Protein AF-A0A842HKV2-F1 (afdb_monomer)

Structure (mmCIF, N/CA/C/O backbone):
data_AF-A0A842HKV2-F1
#
_entry.id   AF-A0A842HKV2-F1
#
loop_
_atom_site.group_PDB
_atom_site.id
_atom_site.type_symbol
_atom_site.label_atom_id
_atom_site.label_alt_id
_atom_site.label_comp_id
_atom_site.label_asym_id
_atom_site.label_entity_id
_atom_site.label_seq_id
_atom_site.pdbx_PDB_ins_code
_atom_site.Cartn_x
_atom_site.Cartn_y
_atom_site.Cartn_z
_atom_site.occupancy
_atom_site.B_iso_or_equiv
_atom_site.auth_seq_id
_atom_site.auth_comp_id
_atom_site.auth_asym_id
_atom_site.auth_atom_id
_atom_site.pdbx_PDB_model_num
ATOM 1 N N . MET A 1 1 ? 1.470 -7.129 24.358 1.00 62.91 1 MET A N 1
ATOM 2 C CA . MET A 1 1 ? 0.486 -6.085 23.971 1.00 62.91 1 MET A CA 1
ATOM 3 C C . MET A 1 1 ? -0.844 -6.378 24.666 1.00 62.91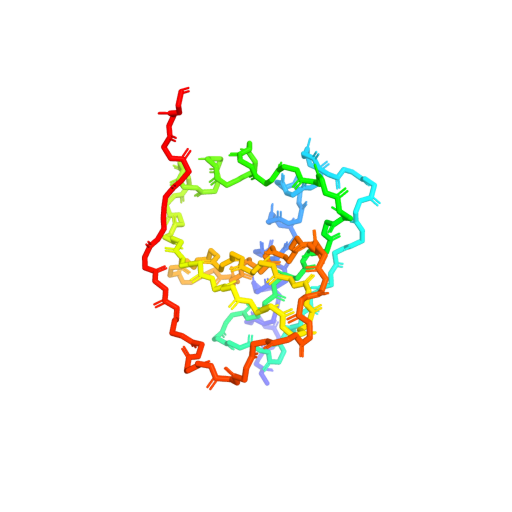 1 MET A C 1
ATOM 5 O O . MET A 1 1 ? -1.151 -7.549 24.840 1.00 62.91 1 MET A O 1
ATOM 9 N N . ARG A 1 2 ? -1.623 -5.375 25.107 1.00 78.94 2 ARG A N 1
ATOM 10 C CA . ARG A 1 2 ? -2.938 -5.643 25.730 1.00 78.94 2 ARG A CA 1
ATOM 11 C C . ARG A 1 2 ? -3.950 -6.103 24.661 1.00 78.94 2 ARG A C 1
ATOM 13 O O . ARG A 1 2 ? -3.976 -5.479 23.598 1.00 78.94 2 ARG A O 1
ATOM 20 N N . PRO A 1 3 ? -4.823 -7.095 24.930 1.00 83.06 3 PRO A N 1
ATOM 21 C CA . PRO A 1 3 ? -5.763 -7.642 23.938 1.00 83.06 3 PRO A CA 1
ATOM 22 C C . PRO A 1 3 ? -6.645 -6.597 23.236 1.00 83.06 3 PRO A C 1
ATOM 24 O O . PRO A 1 3 ? -6.893 -6.683 22.035 1.00 83.06 3 PRO A O 1
ATOM 27 N N . ARG A 1 4 ? -7.071 -5.554 23.961 1.00 84.44 4 ARG A N 1
ATOM 28 C CA . ARG A 1 4 ? -7.876 -4.451 23.409 1.00 84.44 4 ARG A CA 1
ATOM 29 C C . ARG A 1 4 ? -7.150 -3.677 22.302 1.00 84.44 4 ARG A C 1
ATOM 31 O O . ARG A 1 4 ? -7.771 -3.322 21.304 1.00 84.44 4 ARG A O 1
ATOM 38 N N . ASN A 1 5 ? -5.849 -3.444 22.464 1.00 81.12 5 ASN A N 1
ATOM 39 C CA . ASN A 1 5 ? -5.053 -2.697 21.490 1.00 81.12 5 ASN A CA 1
ATOM 40 C C . ASN A 1 5 ? -4.815 -3.533 20.231 1.00 81.12 5 ASN A C 1
ATOM 42 O O . ASN A 1 5 ? -4.901 -3.005 19.127 1.00 81.12 5 ASN A O 1
ATOM 46 N N . LEU A 1 6 ? -4.591 -4.840 20.400 1.00 83.00 6 LEU A N 1
ATOM 47 C CA . LEU A 1 6 ? -4.470 -5.773 19.282 1.00 83.00 6 LEU A CA 1
ATOM 48 C C . LEU A 1 6 ? -5.757 -5.801 18.448 1.00 83.00 6 LEU A C 1
ATOM 50 O O . LEU A 1 6 ? -5.701 -5.612 17.237 1.00 83.00 6 LEU A O 1
ATOM 54 N N . ARG A 1 7 ? -6.924 -5.931 19.097 1.00 87.00 7 ARG A N 1
ATOM 55 C CA . ARG A 1 7 ? -8.229 -5.884 18.415 1.00 87.00 7 ARG A CA 1
ATOM 56 C C . ARG A 1 7 ? -8.388 -4.616 17.576 1.00 87.00 7 ARG A C 1
ATOM 58 O O . ARG A 1 7 ? -8.777 -4.698 16.418 1.00 87.00 7 ARG A O 1
ATOM 65 N N . HIS A 1 8 ? -8.085 -3.455 18.154 1.00 88.00 8 HIS A N 1
ATOM 66 C CA . HIS A 1 8 ? -8.248 -2.182 17.456 1.00 88.00 8 HIS A CA 1
ATOM 67 C C . HIS A 1 8 ? -7.312 -2.053 16.243 1.00 88.00 8 HIS A C 1
ATOM 69 O O . HIS A 1 8 ? -7.719 -1.548 15.198 1.00 88.00 8 HIS A O 1
ATOM 75 N N . ARG A 1 9 ? -6.077 -2.559 16.353 1.00 85.44 9 ARG A N 1
ATOM 76 C CA . ARG A 1 9 ? -5.125 -2.606 15.235 1.00 85.44 9 ARG A CA 1
ATOM 77 C C . ARG A 1 9 ? -5.597 -3.528 14.113 1.00 85.44 9 ARG A C 1
ATOM 79 O O . ARG A 1 9 ? -5.578 -3.120 12.956 1.00 85.44 9 ARG A O 1
ATOM 86 N N . LEU A 1 10 ? -6.070 -4.728 14.450 1.00 88.50 10 LEU A N 1
ATOM 87 C CA . LEU A 1 10 ? -6.604 -5.675 13.467 1.00 88.50 10 LEU A CA 1
ATOM 88 C C . LEU A 1 10 ? -7.846 -5.123 12.756 1.00 88.50 10 LEU A C 1
ATOM 90 O O . LEU A 1 10 ? -7.988 -5.296 11.551 1.00 88.50 10 LEU A O 1
ATOM 94 N N . GLU A 1 11 ? -8.714 -4.398 13.465 1.00 92.31 11 GLU A N 1
ATOM 95 C CA . GLU A 1 11 ? -9.884 -3.753 12.859 1.00 92.31 11 GLU A CA 1
ATOM 96 C C . GLU A 1 11 ? -9.486 -2.696 11.815 1.00 92.31 11 GLU A C 1
ATOM 98 O O . GLU A 1 11 ? -10.083 -2.617 10.741 1.00 92.31 11 GLU A O 1
ATOM 103 N N . LYS A 1 12 ? -8.454 -1.897 12.103 1.00 92.31 12 LYS A N 1
ATOM 104 C CA . LYS A 1 12 ? -7.910 -0.916 11.152 1.00 92.31 12 LYS A CA 1
ATOM 105 C C . LYS A 1 12 ? -7.275 -1.588 9.938 1.00 92.31 12 LYS A C 1
ATOM 107 O O . LYS A 1 12 ? -7.559 -1.189 8.811 1.00 92.31 12 LYS A O 1
ATOM 112 N N . ALA A 1 13 ? -6.485 -2.637 10.163 1.00 90.88 13 ALA A N 1
ATOM 113 C CA . ALA A 1 13 ? -5.888 -3.430 9.093 1.00 90.88 13 ALA A CA 1
ATOM 114 C C . ALA A 1 13 ? -6.957 -4.046 8.176 1.00 90.88 13 ALA A C 1
ATOM 116 O O . ALA A 1 13 ? -6.855 -3.937 6.958 1.00 90.88 13 ALA A O 1
ATOM 117 N N . ALA A 1 14 ? -8.028 -4.602 8.750 1.00 91.88 14 ALA A N 1
ATOM 118 C CA . ALA A 1 14 ? -9.142 -5.161 7.989 1.00 91.88 14 ALA A CA 1
ATOM 119 C C . ALA A 1 14 ? -9.853 -4.101 7.128 1.00 91.88 14 ALA A C 1
ATOM 121 O O . ALA A 1 14 ? -10.141 -4.349 5.960 1.00 91.88 14 ALA A O 1
ATOM 122 N N . LYS A 1 15 ? -10.090 -2.894 7.662 1.00 93.50 15 LYS A N 1
ATOM 123 C CA . LYS A 1 15 ? -10.678 -1.785 6.885 1.00 93.50 15 LYS A CA 1
ATOM 124 C C . LYS A 1 15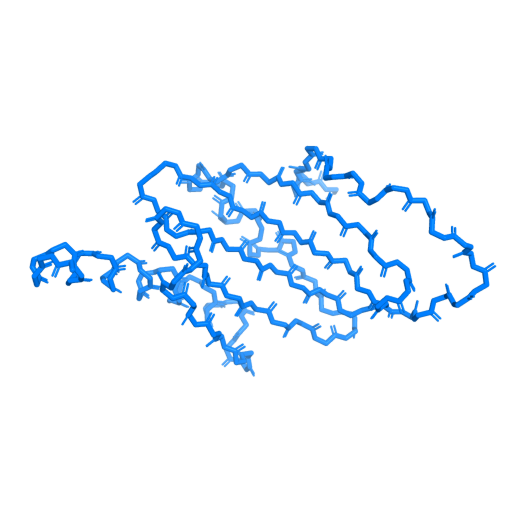 ? -9.788 -1.364 5.714 1.00 93.50 15 LYS A C 1
ATOM 126 O O . LYS A 1 15 ? -10.304 -1.098 4.631 1.00 93.50 15 LYS A O 1
ATOM 131 N N . LEU A 1 16 ? -8.469 -1.322 5.914 1.00 93.25 16 LEU A N 1
ATOM 132 C CA . LEU A 1 16 ? -7.521 -1.040 4.833 1.00 93.25 16 LEU A CA 1
ATOM 133 C C . LEU A 1 16 ? -7.504 -2.147 3.783 1.00 93.25 16 LEU A C 1
ATOM 135 O O . LEU A 1 16 ? -7.522 -1.844 2.594 1.00 93.25 16 LEU A O 1
ATOM 139 N N . LEU A 1 17 ? -7.553 -3.409 4.208 1.00 92.19 17 LEU A N 1
ATOM 140 C CA . LEU A 1 17 ? -7.613 -4.546 3.297 1.00 92.19 17 LEU A CA 1
ATOM 141 C C . LEU A 1 17 ? -8.831 -4.463 2.366 1.00 92.19 17 LEU A C 1
ATOM 143 O O . LEU A 1 17 ? -8.692 -4.691 1.172 1.00 92.19 17 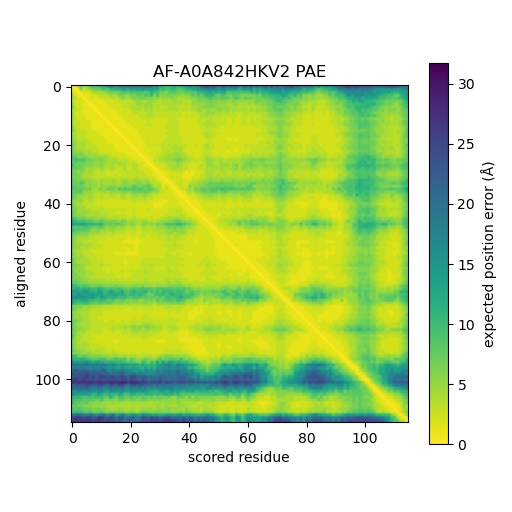LEU A O 1
ATOM 147 N N . VAL A 1 18 ? -9.999 -4.052 2.872 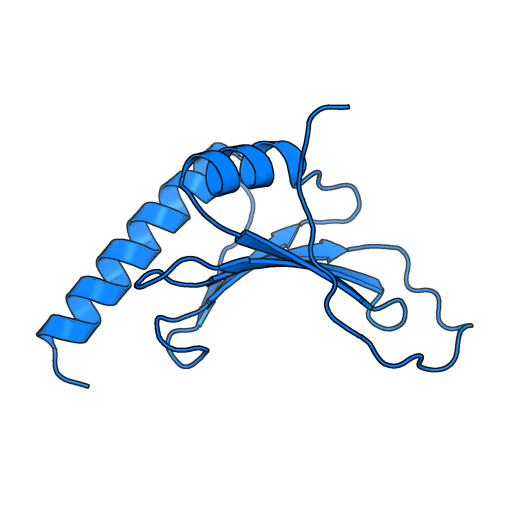1.00 93.44 18 VAL A N 1
ATOM 148 C CA . VAL A 1 18 ? -11.199 -3.842 2.038 1.00 93.44 18 VAL A CA 1
ATOM 149 C C . VAL A 1 18 ? -10.967 -2.776 0.961 1.00 93.44 18 VAL A C 1
ATOM 151 O O . VAL A 1 18 ? -11.390 -2.950 -0.180 1.00 93.44 18 VAL A O 1
ATOM 154 N N . ILE A 1 19 ? -10.280 -1.679 1.296 1.00 93.75 19 ILE A N 1
ATOM 155 C CA . ILE A 1 19 ? -9.950 -0.626 0.323 1.00 93.75 19 ILE A CA 1
ATOM 156 C C . ILE A 1 19 ? -8.996 -1.167 -0.741 1.00 93.75 19 ILE A C 1
ATOM 158 O O . ILE A 1 19 ? -9.192 -0.901 -1.920 1.00 93.75 19 ILE A O 1
ATOM 162 N N . VAL A 1 20 ? -7.989 -1.942 -0.343 1.00 92.19 20 VAL A N 1
ATOM 163 C CA . VAL A 1 20 ? -7.035 -2.560 -1.270 1.00 92.19 20 VAL A CA 1
ATOM 164 C C . VAL A 1 20 ? -7.734 -3.519 -2.231 1.00 92.19 20 VAL A C 1
ATOM 166 O O . VAL A 1 20 ? -7.597 -3.384 -3.444 1.00 92.19 20 VAL A O 1
ATOM 169 N N . GLN A 1 21 ? -8.535 -4.435 -1.692 1.00 91.44 21 GLN A N 1
ATOM 170 C CA . GLN A 1 21 ? -9.231 -5.482 -2.444 1.00 91.44 21 GLN A CA 1
ATOM 171 C C . GLN A 1 21 ? -10.291 -4.920 -3.405 1.00 91.44 21 GLN A C 1
ATOM 173 O O . GLN A 1 21 ? -10.638 -5.563 -4.388 1.00 91.44 21 GLN A O 1
ATOM 178 N N . LYS A 1 22 ? -10.764 -3.685 -3.184 1.00 94.06 22 LYS A N 1
ATOM 179 C CA . LYS A 1 22 ? -11.584 -2.950 -4.162 1.00 94.06 22 LYS A CA 1
ATOM 180 C C . LYS A 1 22 ? -10.844 -2.711 -5.488 1.00 94.06 22 LYS A C 1
ATOM 182 O O . LYS A 1 22 ? -11.493 -2.662 -6.529 1.00 94.06 22 LYS A O 1
ATOM 187 N N . TYR A 1 23 ? -9.526 -2.504 -5.448 1.00 92.75 23 TYR A N 1
ATOM 188 C CA . TYR A 1 23 ? -8.709 -2.212 -6.634 1.00 92.75 23 TYR A CA 1
ATOM 189 C C . TYR A 1 23 ? -7.911 -3.418 -7.125 1.00 92.75 23 TYR A C 1
ATOM 191 O O . TYR A 1 23 ? -7.690 -3.523 -8.326 1.00 92.75 23 TYR A O 1
ATOM 199 N N . PHE A 1 24 ? -7.502 -4.299 -6.212 1.00 92.12 24 PHE A N 1
ATOM 200 C CA . PHE A 1 24 ? -6.678 -5.471 -6.498 1.00 92.12 24 PHE A CA 1
ATOM 201 C C . PHE A 1 24 ? -7.239 -6.716 -5.791 1.00 92.12 24 PHE A C 1
ATOM 203 O O . PHE A 1 24 ? -6.652 -7.178 -4.808 1.00 92.12 24 PHE A O 1
ATOM 210 N N . PRO A 1 25 ? -8.404 -7.231 -6.224 1.00 89.81 25 PRO A N 1
ATOM 211 C CA . PRO A 1 25 ? -9.037 -8.393 -5.596 1.00 89.81 25 PRO A CA 1
ATOM 212 C C . PRO A 1 25 ? -8.211 -9.684 -5.727 1.00 89.81 25 PRO A C 1
ATOM 214 O O . PRO A 1 25 ? -8.360 -10.612 -4.940 1.00 89.81 25 PRO A O 1
ATOM 217 N N . GLU A 1 26 ? -7.339 -9.755 -6.729 1.00 87.12 26 GLU A N 1
ATOM 218 C CA . GLU A 1 26 ? -6.464 -10.895 -7.008 1.00 87.12 26 GLU A CA 1
ATOM 219 C C . GLU A 1 26 ? -5.111 -10.843 -6.284 1.00 87.12 26 GLU A C 1
ATOM 221 O O . GLU A 1 26 ? -4.335 -11.792 -6.376 1.00 87.12 26 GLU A O 1
ATOM 226 N N . VAL A 1 27 ? -4.800 -9.742 -5.591 1.00 86.44 27 VAL A N 1
ATOM 227 C CA . VAL A 1 27 ? -3.490 -9.549 -4.961 1.00 86.44 27 VAL A CA 1
ATOM 228 C C . VAL A 1 27 ? -3.507 -10.026 -3.516 1.00 86.44 27 VAL A C 1
ATOM 230 O O . VAL A 1 27 ? -4.231 -9.497 -2.665 1.00 86.44 27 VAL A O 1
ATOM 233 N N . ASP A 1 28 ? -2.622 -10.975 -3.224 1.00 86.94 28 ASP A N 1
ATOM 234 C CA . ASP A 1 28 ? -2.347 -11.408 -1.862 1.00 86.94 28 ASP A CA 1
ATOM 235 C C . ASP A 1 28 ? -1.750 -10.260 -1.043 1.00 86.94 28 ASP A C 1
ATOM 237 O O . ASP A 1 28 ? -0.727 -9.659 -1.387 1.00 86.94 28 ASP A O 1
ATOM 241 N N . CYS A 1 29 ? -2.395 -9.971 0.083 1.00 88.81 29 CYS A N 1
ATOM 242 C CA . CYS A 1 29 ? -1.969 -8.937 1.015 1.00 88.81 29 CYS A CA 1
ATOM 243 C C . CYS A 1 29 ? -1.452 -9.584 2.300 1.00 88.81 29 CYS A C 1
ATOM 245 O O . CYS A 1 29 ? -2.122 -10.429 2.893 1.00 88.81 29 CYS A O 1
ATOM 247 N N . GLN A 1 30 ? -0.285 -9.152 2.770 1.00 91.50 30 GLN A N 1
ATOM 248 C CA . GLN A 1 30 ? 0.316 -9.652 4.006 1.00 91.50 30 GLN A CA 1
ATOM 249 C C . GLN A 1 30 ? 0.301 -8.567 5.074 1.00 91.50 30 GLN A C 1
ATOM 251 O O . GLN A 1 30 ? 0.817 -7.472 4.863 1.00 91.50 30 GLN A O 1
ATOM 256 N N . PHE A 1 31 ? -0.272 -8.865 6.238 1.00 90.62 31 PHE A N 1
ATOM 257 C CA . PHE A 1 31 ? -0.218 -7.965 7.384 1.00 90.62 31 PHE A CA 1
ATOM 258 C C . PHE A 1 31 ? 0.915 -8.383 8.324 1.00 90.62 31 PHE A C 1
ATOM 260 O O . PHE A 1 31 ? 0.857 -9.458 8.914 1.00 90.62 31 PHE A O 1
ATOM 267 N N . ALA A 1 32 ? 1.927 -7.527 8.454 1.00 90.00 32 ALA A N 1
ATOM 268 C CA . ALA A 1 32 ? 3.033 -7.684 9.393 1.00 90.00 32 ALA A CA 1
ATOM 269 C C . ALA A 1 32 ? 2.772 -6.802 10.620 1.00 90.00 32 ALA A C 1
ATOM 271 O O . ALA A 1 32 ? 2.963 -5.580 10.583 1.00 90.00 32 ALA A O 1
ATOM 272 N N . ASP A 1 33 ? 2.273 -7.397 11.702 1.00 85.88 33 ASP A N 1
ATOM 273 C CA . ASP A 1 33 ? 1.891 -6.678 12.917 1.00 85.88 33 ASP A CA 1
ATOM 274 C C . ASP A 1 33 ? 3.105 -6.258 13.766 1.00 85.88 33 ASP A C 1
ATOM 276 O O . ASP A 1 33 ? 3.034 -5.317 14.560 1.00 85.88 33 ASP A O 1
ATOM 280 N N . GLU A 1 34 ? 4.248 -6.891 13.560 1.00 86.06 34 GLU A N 1
ATOM 281 C CA . GLU A 1 34 ? 5.506 -6.599 14.231 1.00 86.06 34 GLU A CA 1
ATOM 282 C C . GLU A 1 34 ? 6.269 -5.410 13.620 1.00 86.06 34 GLU A C 1
ATOM 284 O O . GLU A 1 34 ? 7.271 -4.963 14.181 1.00 86.06 34 GLU A O 1
ATOM 289 N N . LYS A 1 35 ? 5.813 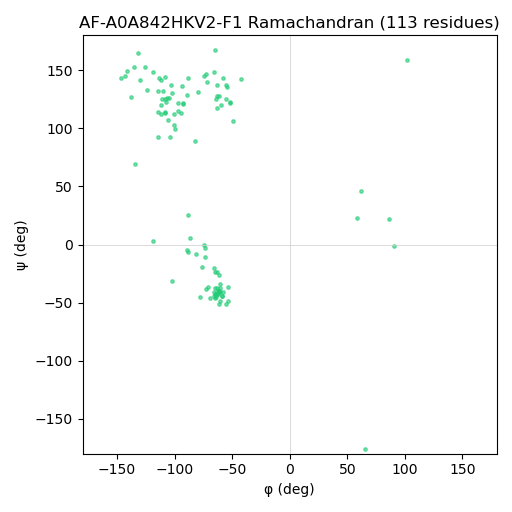-4.881 12.475 1.00 85.31 35 LYS A N 1
ATOM 290 C CA . LYS A 1 35 ? 6.474 -3.789 11.742 1.00 85.31 35 LYS A CA 1
ATOM 291 C C . LYS A 1 35 ? 5.780 -2.442 11.947 1.00 85.31 35 LYS A C 1
ATOM 293 O O . LYS A 1 35 ? 4.560 -2.336 11.879 1.00 85.31 35 LYS A O 1
ATOM 298 N N . GLY A 1 36 ? 6.570 -1.387 12.148 1.00 83.69 36 GLY A N 1
ATOM 299 C CA . GLY A 1 36 ? 6.050 -0.037 12.379 1.00 83.69 36 GLY A CA 1
ATOM 300 C C . GLY A 1 36 ? 5.269 0.095 13.695 1.00 83.69 36 GLY A C 1
ATOM 301 O O . GLY A 1 36 ? 5.186 -0.836 14.494 1.00 83.69 36 GLY A O 1
ATOM 302 N N . ALA A 1 37 ? 4.688 1.270 13.944 1.00 85.62 37 ALA A N 1
ATOM 303 C CA . ALA A 1 37 ? 3.935 1.520 15.180 1.00 85.62 37 ALA A CA 1
ATOM 304 C C . ALA A 1 37 ? 2.593 0.758 15.220 1.00 85.62 37 ALA A C 1
ATOM 306 O O . ALA A 1 37 ? 2.177 0.252 16.268 1.00 85.62 37 ALA A O 1
ATOM 307 N N . HIS A 1 38 ? 1.929 0.642 14.065 1.00 88.31 38 HIS A N 1
ATOM 308 C CA . HIS A 1 38 ? 0.577 0.086 13.945 1.00 88.31 38 HIS A CA 1
ATOM 309 C C . HIS A 1 38 ? 0.489 -1.170 13.063 1.00 88.31 38 HIS A C 1
ATOM 311 O O . HIS A 1 38 ? -0.597 -1.744 12.945 1.00 88.31 38 HIS A O 1
ATOM 317 N N . GLY A 1 39 ? 1.613 -1.667 12.545 1.00 90.56 39 GLY A N 1
ATOM 318 C CA . GLY A 1 39 ? 1.659 -2.750 11.562 1.00 90.56 39 GLY A CA 1
ATOM 319 C C . GLY A 1 39 ? 1.902 -2.209 10.156 1.00 90.56 39 GLY A C 1
ATOM 320 O O . GLY A 1 39 ? 1.620 -1.040 9.881 1.00 90.56 39 GLY A O 1
ATOM 321 N N . HIS A 1 40 ? 2.386 -3.065 9.262 1.00 94.00 40 HIS A N 1
ATOM 322 C CA . HIS A 1 40 ? 2.456 -2.791 7.829 1.00 94.00 40 HIS A CA 1
ATOM 323 C C . HIS A 1 40 ? 1.518 -3.740 7.077 1.00 94.00 40 HIS A C 1
ATOM 325 O O . HIS A 1 40 ? 1.553 -4.952 7.286 1.00 94.00 40 HIS A O 1
ATOM 331 N N . LEU A 1 41 ? 0.707 -3.197 6.176 1.00 94.44 41 LEU A N 1
ATOM 332 C CA . LEU A 1 41 ? -0.017 -3.952 5.164 1.00 94.44 41 LEU A CA 1
ATOM 333 C C . LEU A 1 41 ? 0.815 -3.947 3.881 1.00 94.44 41 LEU A C 1
ATOM 335 O O . LEU A 1 41 ? 1.022 -2.895 3.283 1.00 94.44 41 LEU A O 1
ATOM 339 N N . MET A 1 42 ? 1.315 -5.109 3.481 1.00 93.94 42 MET A N 1
ATOM 340 C CA . MET A 1 42 ? 2.182 -5.287 2.321 1.00 93.94 42 MET A CA 1
ATOM 341 C C . MET A 1 42 ? 1.389 -5.847 1.148 1.00 93.94 42 MET A C 1
ATOM 343 O O . MET A 1 42 ? 0.684 -6.847 1.287 1.00 93.94 42 MET A O 1
ATOM 347 N N . LEU A 1 43 ? 1.537 -5.203 -0.002 1.00 94.06 43 LEU A N 1
ATOM 348 C CA . LEU A 1 43 ? 0.939 -5.570 -1.272 1.00 94.06 43 LEU A CA 1
ATOM 349 C C . LEU A 1 43 ? 2.063 -5.730 -2.286 1.00 94.06 43 LEU A C 1
ATOM 351 O O . LEU A 1 43 ? 2.917 -4.846 -2.396 1.00 94.06 43 LEU A O 1
ATOM 355 N N . ARG A 1 44 ? 2.035 -6.817 -3.053 1.00 92.56 44 ARG A N 1
ATOM 356 C CA . ARG A 1 44 ? 2.946 -7.018 -4.183 1.00 92.56 44 ARG A CA 1
ATOM 357 C C . ARG A 1 44 ? 2.145 -7.028 -5.470 1.00 92.56 44 ARG A C 1
ATOM 359 O O . ARG A 1 44 ? 1.320 -7.910 -5.679 1.00 92.56 44 ARG A O 1
ATOM 366 N N . LEU A 1 45 ? 2.376 -6.026 -6.304 1.00 91.81 45 LEU A N 1
ATOM 367 C CA . LEU A 1 45 ? 1.808 -5.946 -7.635 1.00 91.81 45 LEU A CA 1
ATOM 368 C C . LEU A 1 45 ? 2.798 -6.549 -8.637 1.00 91.81 45 LEU A C 1
ATOM 370 O O . LEU A 1 45 ? 3.994 -6.234 -8.572 1.00 91.81 45 LEU A O 1
ATOM 374 N N . PRO A 1 46 ? 2.314 -7.372 -9.582 1.00 88.25 46 PRO A N 1
ATOM 375 C CA . PRO A 1 46 ? 3.157 -7.890 -10.644 1.00 88.25 46 PRO A CA 1
ATOM 376 C C . PRO A 1 46 ? 3.646 -6.748 -11.536 1.00 88.25 46 PRO A C 1
ATOM 378 O O . PRO A 1 46 ? 3.134 -5.622 -11.507 1.00 88.25 46 PRO A O 1
ATOM 381 N N . MET A 1 47 ? 4.627 -7.053 -12.376 1.00 83.06 47 MET A N 1
ATOM 382 C CA . MET A 1 47 ? 5.171 -6.083 -13.314 1.00 83.06 47 MET A CA 1
ATOM 383 C C . MET A 1 47 ? 4.078 -5.481 -14.212 1.00 83.06 47 MET A C 1
ATOM 385 O O . MET A 1 47 ? 3.352 -6.196 -14.900 1.00 83.06 47 MET A O 1
ATOM 389 N N . GLY A 1 48 ? 3.980 -4.149 -14.217 1.00 79.50 48 GLY A N 1
ATOM 390 C CA . GLY A 1 48 ? 2.933 -3.412 -14.935 1.00 79.50 48 GLY A CA 1
ATOM 391 C C . GLY A 1 48 ? 1.663 -3.142 -14.121 1.00 79.50 48 GLY A C 1
ATOM 392 O O . GLY A 1 48 ? 0.763 -2.474 -14.626 1.00 79.50 48 GLY A O 1
ATOM 393 N N . GLY A 1 49 ? 1.590 -3.602 -12.868 1.00 86.31 49 GLY A N 1
ATOM 394 C CA . GLY A 1 49 ? 0.535 -3.206 -11.941 1.00 86.31 49 GLY A CA 1
ATOM 395 C C . GLY A 1 49 ? 0.569 -1.700 -11.677 1.00 86.31 49 GLY A C 1
ATOM 396 O O . GLY A 1 49 ? 1.611 -1.149 -11.325 1.00 86.31 49 GLY A O 1
ATOM 397 N N . ASP A 1 50 ? -0.573 -1.034 -11.854 1.00 90.38 50 ASP A N 1
ATOM 398 C CA . ASP A 1 50 ? -0.704 0.414 -11.682 1.00 90.38 50 ASP A CA 1
ATOM 399 C C . ASP A 1 50 ? -1.327 0.762 -10.317 1.00 90.38 50 ASP A C 1
ATOM 401 O O . ASP A 1 50 ? -2.550 0.680 -10.157 1.00 90.38 50 ASP A O 1
ATOM 405 N N . PRO A 1 51 ? -0.529 1.199 -9.324 1.00 93.56 51 PRO A N 1
ATOM 406 C CA . PRO A 1 51 ? -1.048 1.576 -8.016 1.00 93.56 51 PRO A CA 1
ATOM 407 C C . PRO A 1 51 ? -1.798 2.914 -8.010 1.00 93.56 51 PRO A C 1
ATOM 409 O O . PRO A 1 51 ? -2.318 3.282 -6.960 1.00 93.56 51 PRO A O 1
ATOM 412 N N . ALA A 1 52 ? -1.891 3.661 -9.119 1.00 93.75 52 ALA A N 1
ATOM 413 C CA . ALA A 1 52 ? -2.379 5.042 -9.102 1.00 93.75 52 ALA A CA 1
ATOM 414 C C . ALA A 1 52 ? -3.813 5.205 -8.587 1.00 93.75 52 ALA A C 1
ATOM 416 O O . ALA A 1 52 ? -4.116 6.175 -7.890 1.00 93.75 52 ALA A O 1
ATOM 417 N N . ARG A 1 53 ? -4.721 4.274 -8.904 1.00 94.19 53 ARG A N 1
ATOM 418 C CA . ARG A 1 53 ? -6.117 4.350 -8.429 1.00 94.19 53 ARG A CA 1
ATOM 419 C C . ARG A 1 53 ? -6.223 4.116 -6.922 1.00 94.19 53 ARG A C 1
ATOM 421 O O . ARG A 1 53 ? -6.879 4.898 -6.237 1.00 94.19 53 ARG A O 1
ATOM 428 N N . LEU A 1 54 ? -5.539 3.092 -6.410 1.00 95.00 54 LEU A N 1
ATOM 429 C CA . LEU A 1 54 ? -5.456 2.827 -4.973 1.00 95.00 54 LEU A CA 1
ATOM 430 C C . LEU A 1 54 ? -4.738 3.971 -4.246 1.00 95.00 54 LEU A C 1
ATOM 432 O O . LEU A 1 54 ? -5.213 4.441 -3.216 1.00 95.00 54 LEU A O 1
ATOM 436 N N . GLY A 1 55 ? -3.620 4.436 -4.804 1.00 95.31 55 GLY A N 1
ATOM 437 C CA . GLY A 1 55 ? -2.816 5.532 -4.281 1.00 95.31 55 GLY A CA 1
ATOM 438 C C . GLY A 1 55 ? -3.640 6.798 -4.080 1.00 95.31 55 GLY A C 1
ATOM 439 O O . GLY A 1 55 ? -3.693 7.307 -2.965 1.00 95.31 55 GLY A O 1
ATOM 440 N N . ARG A 1 56 ? -4.379 7.236 -5.108 1.00 95.19 56 ARG A N 1
ATOM 441 C CA . ARG A 1 56 ? -5.278 8.400 -5.015 1.00 95.19 56 ARG A CA 1
ATOM 442 C C . ARG A 1 56 ? -6.390 8.222 -3.982 1.00 95.19 56 ARG A C 1
ATOM 444 O O . ARG A 1 56 ? -6.707 9.164 -3.260 1.00 95.19 56 ARG A O 1
ATOM 451 N N . ASP A 1 57 ? -6.985 7.031 -3.877 1.00 95.44 57 ASP A N 1
ATOM 452 C CA . ASP A 1 57 ? -8.006 6.776 -2.851 1.00 95.44 57 ASP A CA 1
ATOM 453 C C . ASP A 1 57 ? -7.400 6.876 -1.442 1.00 95.44 57 ASP A C 1
ATOM 455 O O . ASP A 1 57 ? -7.962 7.536 -0.570 1.00 95.44 57 ASP A O 1
ATOM 459 N N . LEU A 1 58 ? -6.209 6.312 -1.221 1.00 95.62 58 LEU A N 1
ATOM 460 C CA . LEU A 1 58 ? -5.494 6.432 0.052 1.00 95.62 58 LEU A CA 1
ATOM 461 C C . LEU A 1 58 ? -5.105 7.888 0.359 1.00 95.62 58 LEU A C 1
ATOM 463 O O . LEU A 1 58 ? -5.332 8.348 1.479 1.00 95.62 58 LEU A O 1
ATOM 467 N N . GLU A 1 59 ? -4.613 8.649 -0.620 1.00 95.31 59 GLU A N 1
ATOM 468 C CA . GLU A 1 59 ? -4.345 10.087 -0.465 1.00 95.31 59 GLU A CA 1
ATOM 469 C C . GLU A 1 59 ? -5.606 10.861 -0.073 1.00 95.31 59 GLU A C 1
ATOM 471 O O . GLU A 1 59 ? -5.575 11.647 0.874 1.00 95.31 59 GLU A O 1
ATOM 476 N N . SER A 1 60 ? -6.746 10.582 -0.721 1.00 94.31 60 SER A N 1
ATOM 477 C CA . SER A 1 60 ? -8.033 11.211 -0.385 1.00 94.31 60 SER A CA 1
ATOM 478 C C . SER A 1 60 ? -8.485 10.910 1.049 1.00 94.31 60 SER A C 1
ATOM 480 O O . SER A 1 60 ? -9.187 11.703 1.673 1.00 94.31 60 SER A O 1
ATOM 482 N N . LYS A 1 61 ? -8.041 9.776 1.607 1.00 93.88 61 LYS A N 1
ATOM 483 C CA . LYS A 1 61 ? -8.266 9.386 3.005 1.00 93.88 61 LYS A CA 1
ATOM 484 C C . LYS A 1 61 ? -7.206 9.943 3.957 1.00 93.88 61 LYS A C 1
ATOM 486 O O . LYS A 1 61 ? -7.249 9.615 5.146 1.00 93.88 61 LYS A O 1
ATOM 491 N N . GLY A 1 62 ? -6.292 10.784 3.481 1.00 94.94 62 GLY A N 1
ATOM 492 C CA . GLY A 1 62 ? -5.281 11.476 4.276 1.00 94.94 62 GLY A CA 1
ATOM 493 C C . GLY A 1 62 ? -3.993 10.686 4.502 1.00 94.94 62 GLY A C 1
ATOM 494 O O . GLY A 1 62 ? -3.303 10.953 5.482 1.00 94.94 62 GLY A O 1
ATOM 495 N N . PHE A 1 63 ? -3.683 9.693 3.662 1.00 96.19 63 PHE A N 1
ATOM 496 C CA . PHE A 1 63 ? -2.367 9.049 3.683 1.00 96.19 63 PHE A CA 1
ATOM 497 C C . PHE A 1 63 ? -1.340 9.907 2.939 1.00 96.19 63 PHE A C 1
ATOM 499 O O . PHE A 1 63 ? -1.579 10.329 1.810 1.00 96.19 63 PHE A O 1
ATOM 506 N N . GLY A 1 64 ? -0.184 10.132 3.560 1.00 96.12 64 GLY A N 1
ATOM 507 C CA . GLY A 1 64 ? 0.990 10.695 2.893 1.00 96.12 64 GLY A CA 1
ATOM 508 C C . GLY A 1 64 ? 1.834 9.588 2.270 1.00 96.12 64 GLY A C 1
ATOM 509 O O . GLY A 1 64 ? 1.955 8.513 2.860 1.00 96.12 64 GLY A O 1
ATOM 510 N N . PHE A 1 65 ? 2.424 9.844 1.101 1.00 96.56 65 PHE A N 1
ATOM 511 C CA . PHE A 1 65 ? 3.232 8.861 0.386 1.00 96.56 65 PHE A CA 1
ATOM 512 C C . PHE A 1 65 ? 4.711 9.224 0.342 1.00 96.56 65 PHE A C 1
ATOM 51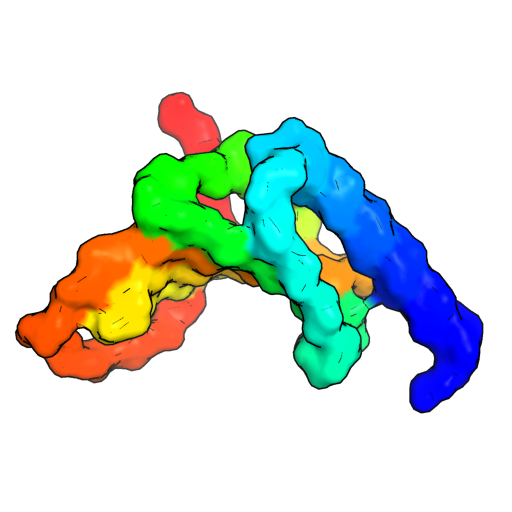4 O O . PHE A 1 65 ? 5.102 10.371 0.126 1.00 96.56 65 PHE A O 1
ATOM 521 N N . THR A 1 66 ? 5.538 8.192 0.466 1.00 96.06 66 THR A N 1
ATOM 522 C CA . THR A 1 66 ? 6.928 8.219 0.015 1.00 96.06 66 THR A CA 1
ATOM 523 C C . THR A 1 66 ? 7.141 7.149 -1.047 1.00 96.06 66 THR A C 1
ATOM 525 O O . THR A 1 66 ? 6.482 6.106 -1.035 1.00 96.06 66 THR A O 1
ATOM 528 N N . ARG A 1 67 ? 8.044 7.413 -1.989 1.00 94.38 67 ARG A N 1
ATOM 529 C CA . ARG A 1 67 ? 8.447 6.474 -3.033 1.00 94.38 67 ARG A CA 1
ATOM 530 C C . ARG A 1 67 ? 9.895 6.086 -2.827 1.00 94.38 67 ARG A C 1
ATOM 532 O O . ARG A 1 67 ? 10.738 6.888 -2.435 1.00 94.38 67 ARG A O 1
ATOM 539 N N . THR A 1 68 ? 10.189 4.833 -3.107 1.00 92.25 68 THR A N 1
ATOM 540 C CA . THR A 1 68 ? 11.531 4.289 -3.041 1.00 92.25 68 THR A CA 1
ATOM 541 C C . THR A 1 68 ? 11.742 3.390 -4.245 1.00 92.25 68 THR A C 1
ATOM 543 O O . THR A 1 68 ? 10.935 2.507 -4.515 1.00 92.25 68 THR A O 1
ATOM 546 N N . ARG A 1 69 ? 12.815 3.614 -5.003 1.00 87.94 69 ARG A N 1
ATOM 547 C CA . ARG A 1 69 ? 13.161 2.771 -6.151 1.00 87.94 69 ARG A CA 1
ATOM 548 C C . ARG A 1 69 ? 14.365 1.921 -5.789 1.00 87.94 69 ARG A C 1
ATOM 550 O O . ARG A 1 69 ? 15.418 2.470 -5.478 1.00 87.94 69 ARG A O 1
ATOM 557 N N . ASN A 1 70 ? 14.221 0.603 -5.877 1.00 82.38 70 ASN A N 1
ATOM 558 C CA . ASN A 1 70 ? 15.313 -0.344 -5.697 1.00 82.38 70 ASN A CA 1
ATOM 559 C C . ASN A 1 70 ? 15.584 -1.081 -7.024 1.00 82.38 70 ASN A C 1
ATOM 561 O O . ASN A 1 70 ? 14.964 -2.109 -7.305 1.00 82.38 70 ASN A O 1
ATOM 565 N N . PRO A 1 71 ? 16.510 -0.572 -7.861 1.00 73.31 71 PRO A N 1
ATOM 566 C CA . PRO A 1 71 ? 16.843 -1.191 -9.145 1.00 73.31 71 PRO A CA 1
ATOM 567 C C . PRO A 1 71 ? 17.446 -2.595 -9.023 1.00 73.31 71 PRO A C 1
ATOM 569 O O . PRO A 1 71 ? 17.359 -3.368 -9.976 1.00 73.31 71 PRO A O 1
ATOM 572 N N . TRP A 1 72 ? 18.047 -2.924 -7.874 1.00 73.94 72 TRP A N 1
ATOM 573 C CA . TRP A 1 72 ? 18.691 -4.216 -7.640 1.00 73.94 72 TRP A CA 1
ATOM 574 C C . TRP A 1 72 ? 17.673 -5.315 -7.344 1.00 73.94 72 TRP A C 1
ATOM 576 O O . TRP A 1 72 ? 17.737 -6.388 -7.941 1.00 73.94 72 TRP A O 1
ATOM 586 N N . LEU A 1 73 ? 16.698 -5.009 -6.483 1.00 75.00 73 LEU A N 1
ATOM 587 C CA . LEU A 1 73 ? 15.548 -5.884 -6.241 1.00 75.00 73 LEU A CA 1
ATOM 588 C C . LEU A 1 73 ? 14.548 -5.874 -7.401 1.00 75.00 73 LEU A C 1
ATOM 590 O O . LEU A 1 73 ? 13.650 -6.704 -7.424 1.00 75.00 73 LEU A O 1
ATOM 594 N N . GLY A 1 74 ? 14.701 -4.951 -8.355 1.00 83.50 74 GLY A N 1
ATOM 595 C CA . GLY A 1 74 ? 13.746 -4.793 -9.441 1.00 83.50 74 GLY A CA 1
ATOM 596 C C . GLY A 1 74 ? 12.374 -4.405 -8.905 1.00 83.50 74 GLY A C 1
ATOM 597 O O . GLY A 1 74 ? 11.379 -4.984 -9.311 1.00 83.50 74 GLY A O 1
ATOM 598 N N . ALA A 1 75 ? 12.304 -3.442 -7.982 1.00 87.88 75 ALA A N 1
ATOM 599 C CA . ALA A 1 75 ? 11.026 -3.001 -7.431 1.00 87.88 75 ALA A CA 1
ATOM 600 C C . ALA A 1 75 ? 10.967 -1.486 -7.200 1.00 87.88 75 ALA A C 1
ATOM 602 O O . ALA A 1 75 ? 11.972 -0.829 -6.900 1.00 87.88 75 ALA A O 1
ATOM 603 N N . ILE A 1 76 ? 9.764 -0.929 -7.325 1.00 91.44 76 ILE A N 1
ATOM 604 C CA . ILE A 1 76 ? 9.405 0.384 -6.786 1.00 91.44 76 ILE A CA 1
ATOM 605 C C . ILE A 1 76 ? 8.473 0.143 -5.606 1.00 91.44 76 ILE A C 1
ATOM 607 O O . ILE A 1 76 ? 7.438 -0.497 -5.755 1.00 91.44 76 ILE A O 1
ATOM 611 N N . THR A 1 77 ? 8.822 0.678 -4.445 1.00 93.81 77 THR A N 1
ATOM 612 C CA . THR A 1 77 ? 7.996 0.607 -3.244 1.00 93.81 77 THR A CA 1
ATOM 613 C C . THR A 1 77 ? 7.383 1.974 -2.975 1.00 93.81 77 THR A C 1
ATOM 615 O O . THR A 1 77 ? 8.091 2.977 -2.869 1.00 93.81 77 THR A O 1
ATOM 618 N N . TYR A 1 78 ? 6.065 2.014 -2.835 1.00 95.25 78 TYR A N 1
ATOM 619 C CA . TYR A 1 78 ? 5.322 3.167 -2.346 1.00 95.25 78 TYR A CA 1
ATOM 620 C C . TYR A 1 78 ? 4.894 2.881 -0.914 1.00 95.25 78 TYR A C 1
ATOM 622 O O . TYR A 1 78 ? 4.260 1.863 -0.646 1.00 95.25 78 TYR A O 1
ATOM 630 N N . ARG A 1 79 ? 5.230 3.775 0.011 1.00 95.62 79 ARG A N 1
ATOM 631 C CA . ARG A 1 79 ? 4.799 3.686 1.404 1.00 95.62 79 ARG A CA 1
ATOM 632 C C . ARG A 1 79 ? 3.769 4.766 1.675 1.00 95.62 79 ARG A C 1
ATOM 634 O O . ARG A 1 79 ? 4.120 5.943 1.673 1.00 95.62 79 ARG A O 1
ATOM 641 N N . ALA A 1 80 ? 2.535 4.349 1.930 1.00 96.44 80 ALA A N 1
ATOM 642 C CA . ALA A 1 80 ? 1.473 5.195 2.452 1.00 96.44 80 ALA A CA 1
ATOM 643 C C . ALA A 1 80 ? 1.510 5.158 3.981 1.00 96.44 80 ALA A C 1
ATOM 645 O O . ALA A 1 80 ? 1.474 4.078 4.569 1.00 96.44 80 ALA A O 1
ATOM 646 N N . SER A 1 81 ? 1.526 6.321 4.622 1.00 95.31 81 SER A N 1
ATOM 647 C CA . SER A 1 81 ? 1.501 6.447 6.082 1.00 95.31 81 SER A CA 1
ATOM 648 C C . SER A 1 81 ? 0.428 7.431 6.528 1.00 95.31 81 SER A C 1
ATOM 650 O O . SER A 1 81 ? 0.230 8.471 5.894 1.00 95.31 81 SER A O 1
ATOM 652 N N . LYS A 1 82 ? -0.248 7.114 7.633 1.00 95.12 82 LYS A N 1
ATOM 653 C CA . LYS A 1 82 ? -1.228 7.981 8.292 1.00 95.12 82 LYS A CA 1
ATOM 654 C C . LYS A 1 82 ? -1.175 7.743 9.797 1.00 95.12 82 LYS A C 1
ATOM 656 O O . LYS A 1 82 ? -0.997 6.611 10.239 1.00 95.12 82 LYS A O 1
ATOM 661 N N . GLU A 1 83 ? -1.340 8.806 10.578 1.00 92.12 83 GLU A N 1
ATOM 662 C CA . GLU A 1 83 ? -1.346 8.704 12.037 1.00 92.12 83 GLU A CA 1
ATOM 663 C C . GLU A 1 83 ? -2.401 7.699 12.523 1.00 92.12 83 GLU A C 1
ATOM 665 O O . GLU A 1 83 ? -3.528 7.653 12.017 1.00 92.12 83 GLU A O 1
ATOM 670 N N . ASP A 1 84 ? -2.010 6.882 13.503 1.00 90.25 84 ASP A N 1
ATOM 671 C CA . ASP A 1 84 ? -2.859 5.874 14.137 1.00 90.25 84 ASP A CA 1
ATOM 672 C C . ASP A 1 84 ? -3.444 4.828 13.159 1.00 90.25 84 ASP A C 1
ATOM 674 O O . ASP A 1 84 ? -4.456 4.180 13.438 1.00 90.25 84 ASP A O 1
ATOM 678 N N . GLN A 1 85 ? -2.807 4.629 12.001 1.00 93.06 85 GLN A N 1
ATOM 679 C CA . GLN A 1 85 ? -3.160 3.612 11.009 1.00 93.06 85 GLN A CA 1
ATOM 680 C C . GLN A 1 85 ? -1.948 2.738 10.672 1.00 93.06 85 GLN A C 1
ATOM 682 O O . GLN A 1 85 ? -0.812 3.198 10.788 1.00 93.06 85 GLN A O 1
ATOM 687 N N . PRO A 1 86 ? -2.163 1.479 10.250 1.00 93.88 86 PRO A N 1
ATOM 688 C CA . PRO A 1 86 ? -1.115 0.703 9.608 1.00 93.88 86 PRO A CA 1
ATOM 689 C C . PRO A 1 86 ? -0.583 1.408 8.360 1.00 93.88 86 PRO A C 1
ATOM 691 O O . PRO A 1 86 ? -1.358 1.991 7.597 1.00 93.88 86 PRO A O 1
ATOM 694 N N . ASP A 1 87 ? 0.720 1.293 8.128 1.00 95.69 87 ASP A N 1
ATOM 695 C CA . ASP A 1 87 ? 1.307 1.744 6.870 1.00 95.69 87 ASP A CA 1
ATOM 696 C C . ASP A 1 87 ? 0.924 0.779 5.747 1.00 95.69 87 ASP A C 1
ATOM 698 O O . ASP A 1 87 ? 0.824 -0.430 5.961 1.00 95.69 87 ASP A O 1
ATOM 702 N N . VAL A 1 88 ? 0.753 1.302 4.537 1.00 95.88 88 VAL A N 1
ATOM 703 C CA . VAL A 1 88 ? 0.485 0.505 3.337 1.00 95.88 88 VAL A CA 1
ATOM 704 C C . VAL A 1 88 ? 1.734 0.515 2.463 1.00 95.88 88 VAL A C 1
ATOM 706 O O . VAL A 1 88 ? 2.135 1.563 1.961 1.00 95.88 88 VAL A O 1
ATOM 709 N N . LEU A 1 89 ? 2.363 -0.644 2.294 1.00 95.25 89 LEU A N 1
ATOM 710 C CA . LEU A 1 89 ? 3.518 -0.841 1.425 1.00 95.25 89 LEU A CA 1
ATOM 711 C C . LEU A 1 89 ? 3.055 -1.470 0.117 1.00 95.25 89 LEU A C 1
ATOM 713 O O . LEU A 1 89 ? 2.628 -2.619 0.103 1.00 95.25 89 LEU A O 1
ATOM 717 N N . ILE A 1 90 ? 3.152 -0.714 -0.971 1.00 95.25 90 ILE A N 1
ATOM 718 C CA . ILE A 1 90 ? 2.825 -1.174 -2.318 1.00 95.25 90 ILE A CA 1
ATOM 719 C C . ILE A 1 90 ? 4.134 -1.385 -3.066 1.00 95.25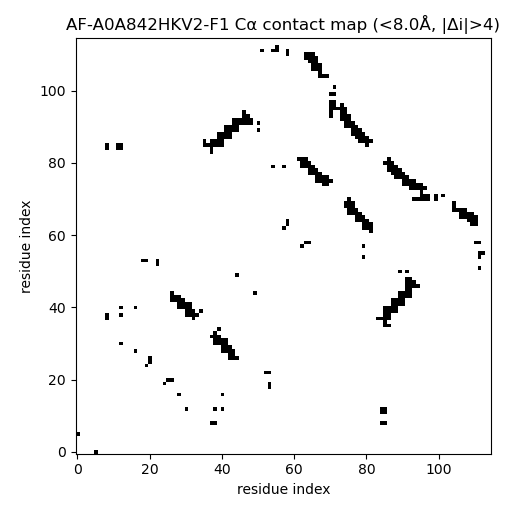 90 ILE A C 1
ATOM 721 O O . ILE A 1 90 ? 4.812 -0.422 -3.419 1.00 95.25 90 ILE A O 1
ATOM 725 N N . GLU A 1 91 ? 4.504 -2.638 -3.278 1.00 93.69 91 GLU A N 1
ATOM 726 C CA . GLU A 1 91 ? 5.674 -3.027 -4.055 1.00 93.69 91 GLU A CA 1
ATOM 727 C C . GLU A 1 91 ? 5.235 -3.361 -5.477 1.00 93.69 91 GLU A C 1
ATOM 729 O O . GLU A 1 91 ? 4.379 -4.216 -5.676 1.00 93.69 91 GLU A O 1
ATOM 734 N N . VAL A 1 92 ? 5.795 -2.666 -6.461 1.00 92.06 92 VAL A N 1
ATOM 735 C CA . VAL A 1 92 ? 5.552 -2.916 -7.882 1.00 92.06 92 VAL A CA 1
ATOM 736 C C . VAL A 1 92 ? 6.832 -3.453 -8.488 1.00 92.06 92 VAL A C 1
ATOM 738 O O . VAL A 1 92 ? 7.862 -2.770 -8.473 1.00 92.06 92 VAL A O 1
ATOM 741 N N . GLU A 1 93 ? 6.766 -4.664 -9.028 1.00 87.75 93 GLU A N 1
ATOM 742 C CA . GLU A 1 93 ? 7.896 -5.257 -9.735 1.00 87.75 93 GLU A CA 1
ATOM 743 C C . GLU A 1 93 ? 8.251 -4.437 -10.987 1.00 87.75 93 GLU A C 1
ATOM 745 O O . GLU A 1 93 ? 7.399 -3.988 -11.758 1.00 87.75 93 GLU A O 1
ATOM 750 N N . ILE A 1 94 ? 9.546 -4.243 -11.205 1.00 82.94 94 ILE A N 1
ATOM 751 C CA . ILE A 1 94 ? 10.144 -3.635 -12.392 1.00 82.94 94 ILE A CA 1
ATOM 752 C C . ILE A 1 94 ? 11.293 -4.521 -12.878 1.00 82.94 94 ILE A C 1
ATOM 754 O O . ILE A 1 94 ? 11.815 -5.362 -12.151 1.00 82.94 94 ILE A O 1
ATOM 758 N N . HIS A 1 95 ? 11.758 -4.301 -14.107 1.00 77.19 95 HIS A N 1
ATOM 759 C CA . HIS A 1 95 ? 12.945 -5.003 -14.590 1.00 77.19 95 HIS A CA 1
ATOM 760 C C . HIS A 1 95 ? 14.153 -4.686 -13.699 1.00 77.19 95 HIS A C 1
ATOM 762 O O . HIS A 1 95 ? 14.561 -3.525 -13.574 1.00 77.19 95 HIS A O 1
ATOM 768 N N . ALA A 1 96 ? 14.731 -5.726 -13.096 1.00 70.19 96 ALA A N 1
ATOM 769 C CA . ALA A 1 96 ? 15.946 -5.604 -12.308 1.00 70.19 96 ALA A CA 1
ATOM 770 C C . ALA A 1 96 ? 17.092 -5.145 -13.216 1.00 70.19 96 ALA A C 1
ATOM 772 O O . ALA A 1 96 ? 17.485 -5.843 -14.153 1.00 70.19 96 ALA A O 1
ATOM 773 N N . ASN A 1 97 ? 17.650 -3.972 -12.928 1.00 66.44 97 ASN A N 1
ATOM 774 C CA . ASN A 1 97 ? 18.818 -3.466 -13.631 1.00 66.44 97 ASN A CA 1
ATOM 775 C C . ASN A 1 97 ? 20.042 -3.637 -12.731 1.00 66.44 97 ASN A C 1
ATOM 777 O O . ASN A 1 97 ? 20.362 -2.780 -11.908 1.00 66.44 97 ASN A O 1
ATOM 781 N N . ARG A 1 98 ? 20.725 -4.773 -12.903 1.00 66.50 98 ARG A N 1
ATOM 782 C CA . ARG A 1 98 ? 21.897 -5.175 -12.108 1.00 66.50 98 ARG A CA 1
ATOM 783 C C . ARG A 1 98 ? 23.181 -4.406 -12.459 1.00 66.50 98 ARG A C 1
ATOM 785 O O . ARG A 1 98 ? 24.213 -4.674 -11.856 1.00 66.50 98 ARG A O 1
ATOM 792 N N . LEU A 1 99 ? 23.133 -3.476 -13.418 1.00 66.69 99 LEU A N 1
ATOM 793 C CA . LEU A 1 99 ? 24.308 -2.756 -13.928 1.00 66.69 99 LEU A CA 1
ATOM 794 C C . LEU A 1 99 ? 24.629 -1.462 -13.163 1.00 66.69 99 LEU A C 1
ATOM 796 O O . LEU A 1 99 ? 25.632 -0.826 -13.467 1.00 66.69 99 LEU A O 1
ATOM 800 N N . ASN A 1 100 ? 23.805 -1.052 -12.191 1.00 58.88 100 ASN A N 1
ATOM 801 C CA . ASN A 1 100 ? 24.012 0.194 -11.452 1.00 58.88 100 ASN A CA 1
ATOM 802 C C . ASN A 1 100 ? 24.384 -0.096 -9.983 1.00 58.88 100 ASN A C 1
ATOM 804 O O . ASN A 1 100 ? 23.541 -0.624 -9.251 1.00 58.88 100 ASN A O 1
ATOM 808 N N . PRO A 1 101 ? 25.619 0.203 -9.533 1.00 53.72 101 PRO A N 1
ATOM 809 C CA . PRO A 1 101 ? 26.021 -0.011 -8.146 1.00 53.72 101 PRO A CA 1
ATOM 810 C C . PRO A 1 101 ? 25.227 0.899 -7.197 1.00 53.72 101 PRO A C 1
ATOM 812 O O . PRO A 1 101 ? 24.806 1.995 -7.565 1.00 53.72 101 PRO A O 1
ATOM 815 N N . ALA A 1 102 ? 24.991 0.398 -5.982 1.00 57.81 102 ALA A N 1
ATOM 816 C CA . ALA A 1 102 ? 24.062 0.945 -4.999 1.00 57.81 102 ALA A CA 1
ATOM 817 C C . ALA A 1 102 ? 24.244 2.456 -4.772 1.00 57.81 102 ALA A C 1
ATOM 819 O O . ALA A 1 102 ? 25.175 2.895 -4.100 1.00 57.81 102 ALA A O 1
ATOM 820 N N . ARG A 1 103 ? 23.309 3.253 -5.299 1.00 59.72 103 ARG A N 1
ATOM 821 C CA . ARG A 1 103 ? 23.018 4.563 -4.718 1.00 59.72 103 ARG A CA 1
ATOM 822 C C . ARG A 1 103 ? 22.236 4.341 -3.435 1.00 59.72 103 ARG A C 1
ATOM 824 O O . ARG A 1 103 ? 21.423 3.419 -3.359 1.00 59.72 103 ARG A O 1
ATOM 831 N N . GLU A 1 104 ? 22.487 5.193 -2.451 1.00 65.75 104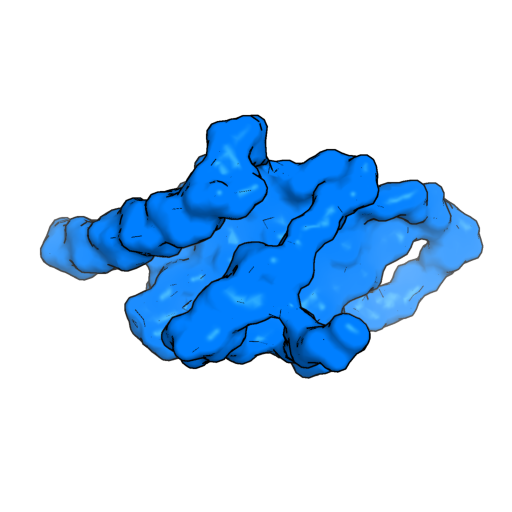 GLU A N 1
ATOM 832 C CA . GLU A 1 104 ? 21.688 5.242 -1.238 1.00 65.75 104 GLU A CA 1
ATOM 833 C C . GLU A 1 104 ? 20.209 5.357 -1.622 1.00 65.75 104 GLU A C 1
ATOM 835 O O . GLU A 1 104 ? 19.802 6.223 -2.402 1.00 65.75 104 GLU A O 1
ATOM 840 N N . ILE A 1 105 ? 19.425 4.395 -1.149 1.00 73.88 105 ILE A N 1
ATOM 841 C CA . ILE A 1 105 ? 18.007 4.298 -1.452 1.00 73.88 105 ILE A CA 1
ATOM 842 C C . ILE A 1 105 ? 17.299 5.256 -0.493 1.00 73.88 105 ILE A C 1
ATOM 844 O O . ILE A 1 105 ? 16.944 4.884 0.623 1.00 73.88 105 ILE A O 1
ATOM 848 N N . VAL A 1 106 ? 17.153 6.512 -0.914 1.00 81.50 106 VAL A N 1
ATOM 849 C CA . VAL A 1 106 ? 16.515 7.558 -0.108 1.00 81.50 106 VAL A CA 1
ATOM 850 C C . VAL A 1 106 ? 15.023 7.618 -0.451 1.00 81.50 106 VAL A C 1
ATOM 852 O O . VAL A 1 106 ? 14.684 7.842 -1.616 1.00 81.50 106 VAL A O 1
ATOM 855 N N . PRO A 1 107 ? 14.116 7.413 0.523 1.00 87.75 107 PRO A N 1
ATOM 856 C CA . PRO A 1 107 ? 12.692 7.635 0.315 1.00 87.75 107 PRO A CA 1
ATOM 857 C C . PRO A 1 107 ? 12.420 9.107 0.001 1.00 87.75 107 PRO A C 1
ATOM 859 O O . PRO A 1 107 ? 12.817 9.992 0.756 1.00 87.75 107 PRO A O 1
ATOM 862 N N . GLU A 1 108 ? 11.715 9.368 -1.093 1.00 92.25 108 GLU A N 1
ATOM 863 C CA . GLU A 1 108 ? 11.323 10.719 -1.502 1.00 92.25 108 GLU A CA 1
ATOM 864 C C . GLU A 1 108 ? 9.816 10.925 -1.298 1.00 92.25 108 GLU A C 1
ATOM 866 O O . GLU A 1 108 ? 9.047 9.982 -1.512 1.00 92.25 108 GLU A O 1
ATOM 871 N N . PRO A 1 109 ? 9.353 12.124 -0.897 1.00 93.81 109 PRO A N 1
ATOM 872 C CA . PRO A 1 109 ? 7.929 12.442 -0.895 1.00 93.81 109 PRO A CA 1
ATOM 873 C C . PRO A 1 109 ? 7.319 12.209 -2.279 1.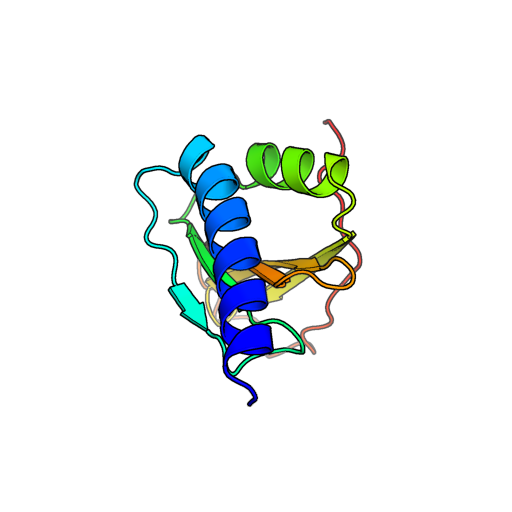00 93.81 109 PRO A C 1
ATOM 875 O O . PRO A 1 109 ? 7.897 12.592 -3.296 1.00 93.81 109 PRO A O 1
ATOM 878 N N . PHE A 1 110 ? 6.147 11.583 -2.324 1.00 93.81 110 PHE A N 1
ATOM 879 C CA . PHE A 1 110 ? 5.476 11.231 -3.571 1.00 93.81 110 PHE A CA 1
ATOM 880 C C . PHE A 1 110 ? 3.990 11.572 -3.503 1.00 93.81 110 PHE A C 1
ATOM 882 O O . PHE A 1 110 ? 3.401 11.584 -2.425 1.00 93.81 110 PHE A O 1
ATOM 889 N N . THR A 1 111 ? 3.383 11.835 -4.660 1.00 92.25 111 THR A N 1
ATOM 890 C CA . THR A 1 111 ? 1.932 11.965 -4.775 1.00 92.25 111 THR A CA 1
ATOM 891 C C . THR A 1 111 ? 1.418 11.386 -6.086 1.00 92.25 111 THR A C 1
ATOM 893 O O . THR A 1 111 ? 2.087 11.499 -7.114 1.00 92.25 111 THR A O 1
ATOM 896 N N . PHE A 1 112 ? 0.226 10.790 -6.061 1.00 87.75 112 PHE A N 1
ATOM 897 C CA . PHE A 1 112 ? -0.445 10.211 -7.227 1.00 87.75 112 PHE A CA 1
ATOM 898 C C . PHE A 1 112 ? -1.313 11.226 -7.991 1.00 87.75 112 PHE A C 1
ATOM 900 O O . PHE A 1 112 ? -2.264 10.822 -8.663 1.00 87.75 112 PHE A O 1
ATOM 907 N N . LYS A 1 113 ? -1.004 12.533 -7.892 1.00 81.12 113 LYS A N 1
ATOM 908 C CA . LYS A 1 113 ? -1.715 13.614 -8.602 1.00 81.12 113 LYS A CA 1
ATOM 909 C C . LYS A 1 113 ? -2.024 13.249 -10.056 1.00 81.12 113 LYS A C 1
ATOM 911 O O . LYS A 1 113 ? -1.211 12.623 -10.731 1.00 81.12 113 LYS A O 1
ATOM 916 N N . GLU A 1 114 ? -3.207 13.675 -10.499 1.00 55.91 114 GLU A N 1
ATOM 917 C CA . GLU A 1 114 ? -3.718 13.461 -11.853 1.00 55.91 114 GLU A CA 1
ATOM 918 C C . GLU A 1 114 ? -2.700 13.924 -12.901 1.00 55.91 114 GLU A C 1
ATOM 920 O O . GLU A 1 114 ? -2.270 15.079 -12.890 1.00 55.91 114 GLU A O 1
ATOM 925 N N . GLY A 1 115 ? -2.302 12.993 -13.768 1.00 43.97 115 GLY A N 1
ATOM 926 C CA . GLY A 1 115 ? -1.907 13.320 -15.133 1.00 43.97 115 GLY A CA 1
ATOM 927 C C . GLY A 1 115 ? -3.144 13.402 -16.011 1.00 43.97 115 GLY A C 1
ATOM 928 O O . GLY A 1 115 ? -4.128 12.694 -15.686 1.00 43.97 115 GLY A O 1
#

Mean predicted aligned error: 5.67 Å

Organism: NCBI:txid1804625

Foldseek 3Di:
DDPVLVVVLVVLVVVLVVLVCVQCVPWDWDWACVDDPRTEIETEDEAPDDCLVSQVVLVVVPWWWWWWDDLQQQWIWIWTDDPPHHIYIYIHGHHRDNPDPDDPGDTDTDGSDDD

Sequence (115 aa):
MRPRNLRHRLEKAAKLLVIVQKYFPEVDCQFADEKGAHGHLMLRLPMGGDPARLGRDLESKGFGFTRTRNPWLGAITYRASKEDQPDVLIEVEIHANRLNPAREIVPEPFTFKEG

Secondary structure (DSSP, 8-state):
--HHHHHHHHHHHHHHHHHHHHH-TTS-EEEETTSTTT-EEEEEEPTT--THHHHHHHHHTT-EEEEEEETTTTEEEEEEE-TTS-EEEEEEE----TTS-------EEE-----

Nearest PDB structures (foldseek):
  2wl9-assembly1_D  TM=5.512E-01  e=1.321E-01  Rhodococcus sp. DK17
  2wl9-assembly2_A  TM=5.531E-01  e=3.248E-01  Rhodococcus sp. DK17
  2ehz-assembly1_A  TM=5.858E-01  e=7.085E-01  Pseudomonas sp. C18
  3rhe-assembly1_A  TM=4.789E-01  e=3.449E-01  Legionella pneumophila subsp. pneumophila str. Philadelphia 1
  7q2a-assembly1_D  TM=4.389E-01  e=4.384E-01  Rhodococcus jostii RHA1

Solvent-accessible surface area (backbone atoms only — not comparable to full-atom values): 6537 Å² total; per-residue (Å²): 134,60,69,70,60,52,50,56,40,51,54,52,48,52,57,50,48,54,60,48,40,73,75,40,73,86,49,70,69,48,76,39,70,89,37,76,98,52,11,32,40,37,37,62,38,58,70,82,54,75,59,50,68,57,45,40,53,42,40,77,73,60,33,49,39,31,36,35,70,38,48,73,80,10,32,38,38,36,39,34,41,39,90,100,42,46,28,38,38,42,34,28,38,47,83,57,46,81,86,64,80,88,67,85,78,64,72,37,86,46,79,59,71,86,127

pLDDT: mean 86.9, std 10.63, range [43.97, 96.56]

Radius of gyration: 14.76 Å; Cα contacts (8 Å, |Δi|>4): 198; chains: 1; bounding box: 38×25×41 Å